Protein AF-A0A0M7D9A9-F1 (afdb_monomer)

Mean predicted aligned error: 10.11 Å

Solvent-accessible surface area (backbone atoms only — not comparable to full-atom values): 5228 Å² total; per-residue (Å²): 86,77,94,74,74,42,78,91,72,64,72,69,58,56,52,51,56,49,52,53,53,41,49,73,73,64,50,55,56,58,59,53,21,50,77,70,71,38,96,53,33,63,66,52,48,72,76,41,41,71,59,54,60,72,48,44,65,60,50,51,51,54,48,50,57,59,44,59,77,76,47,78,88,72,78,74,79,74,73,82,91,75,130

Sequence (83 aa):
MRRAGIRYRRAYQSRHTYACWSLAAGANPNFIAKQMGHTDAQMVYRVYGSWMAENNQDQVLILNQKLSEFAPSMPHAVGSDGY

Organism: Enterobacter cloacae (NCBI:txid550)

Radius of gyration: 19.91 Å; Cα contacts (8 Å, |Δi|>4): 37; chains: 1; bounding box: 50×32×53 Å

Structure (mmCIF, N/CA/C/O backbone):
data_AF-A0A0M7D9A9-F1
#
_entry.id   AF-A0A0M7D9A9-F1
#
loop_
_atom_site.group_PDB
_atom_site.id
_atom_site.type_symbol
_atom_site.label_atom_id
_atom_site.label_alt_id
_atom_site.label_comp_id
_atom_site.label_asym_id
_atom_site.label_entity_id
_atom_site.label_seq_id
_atom_site.pdbx_PDB_ins_code
_atom_site.Cartn_x
_atom_site.Cartn_y
_atom_site.Cartn_z
_atom_site.occupancy
_atom_site.B_iso_or_equiv
_atom_site.auth_seq_id
_atom_site.auth_comp_id
_atom_site.auth_asym_id
_atom_site.auth_atom_id
_atom_site.pdbx_PDB_model_num
ATOM 1 N N . MET A 1 1 ? 7.392 -16.612 -16.741 1.00 64.25 1 MET A N 1
ATOM 2 C CA . MET A 1 1 ? 6.416 -16.179 -17.768 1.00 64.25 1 MET A CA 1
ATOM 3 C C . MET A 1 1 ? 6.245 -17.205 -18.881 1.00 64.25 1 MET A C 1
ATOM 5 O O . MET A 1 1 ? 5.205 -17.841 -18.901 1.00 64.25 1 MET A O 1
ATOM 9 N N . ARG A 1 2 ? 7.253 -17.462 -19.734 1.00 68.06 2 ARG A N 1
ATOM 10 C CA . ARG A 1 2 ? 7.120 -18.393 -20.879 1.00 68.06 2 ARG A CA 1
ATOM 11 C C . ARG A 1 2 ? 6.719 -19.830 -20.511 1.00 68.06 2 ARG A C 1
ATOM 13 O O . ARG A 1 2 ? 5.828 -20.372 -21.143 1.00 68.06 2 ARG A O 1
ATOM 20 N N . ARG A 1 3 ? 7.304 -20.409 -19.453 1.00 82.31 3 ARG A N 1
ATOM 21 C CA . ARG A 1 3 ? 6.940 -21.759 -18.959 1.00 82.31 3 ARG A CA 1
ATOM 22 C C . ARG A 1 3 ? 5.518 -21.852 -18.391 1.00 82.31 3 ARG A C 1
ATOM 24 O O . ARG A 1 3 ? 4.959 -22.933 -18.363 1.00 82.31 3 ARG A O 1
ATOM 31 N N . ALA A 1 4 ? 4.955 -20.728 -17.950 1.00 86.00 4 ALA A N 1
ATOM 32 C CA . ALA A 1 4 ? 3.597 -20.642 -17.413 1.00 86.00 4 ALA A CA 1
ATOM 33 C C . ALA A 1 4 ? 2.577 -20.160 -18.467 1.00 86.00 4 ALA A C 1
ATOM 35 O O . ALA A 1 4 ? 1.448 -19.852 -18.116 1.00 86.00 4 ALA A O 1
ATOM 36 N N . GLY A 1 5 ? 2.978 -20.003 -19.739 1.00 90.69 5 GLY A N 1
ATOM 37 C CA . GLY A 1 5 ? 2.108 -19.483 -20.805 1.00 90.69 5 GLY A CA 1
ATOM 3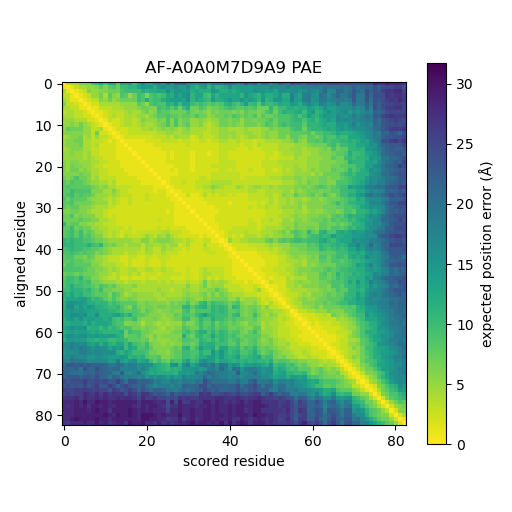8 C C . GLY A 1 5 ? 1.735 -17.997 -20.681 1.00 90.69 5 GLY A C 1
ATOM 39 O O . GLY A 1 5 ? 0.912 -17.498 -21.442 1.00 90.69 5 GLY A O 1
ATOM 40 N N . ILE A 1 6 ? 2.333 -17.255 -19.745 1.00 84.38 6 ILE A N 1
ATOM 41 C CA . ILE A 1 6 ? 1.946 -15.868 -19.451 1.00 84.38 6 ILE A CA 1
ATOM 42 C C . ILE A 1 6 ? 2.662 -14.900 -20.405 1.00 84.38 6 ILE A C 1
ATOM 44 O O . ILE A 1 6 ? 3.891 -14.949 -20.551 1.00 84.38 6 ILE A O 1
ATOM 48 N N . ARG A 1 7 ? 1.899 -13.972 -21.010 1.00 88.81 7 ARG A N 1
ATOM 49 C CA . ARG A 1 7 ? 2.425 -12.876 -21.849 1.00 88.81 7 ARG A CA 1
ATOM 50 C C . ARG A 1 7 ? 3.480 -12.076 -21.088 1.00 88.81 7 ARG A C 1
ATOM 52 O O . ARG A 1 7 ? 3.300 -11.750 -19.917 1.00 88.81 7 ARG A O 1
ATOM 59 N N . TYR A 1 8 ? 4.552 -11.687 -21.775 1.00 85.81 8 TYR A N 1
ATOM 60 C CA . TYR A 1 8 ? 5.562 -10.812 -21.188 1.00 85.81 8 TYR A CA 1
ATOM 61 C C . TYR A 1 8 ? 4.931 -9.510 -20.662 1.00 85.81 8 TYR A C 1
ATOM 63 O O . TYR A 1 8 ? 4.119 -8.859 -21.328 1.00 85.81 8 TYR A O 1
ATOM 71 N N . ARG A 1 9 ? 5.308 -9.144 -19.438 1.00 85.88 9 ARG A N 1
ATOM 72 C CA . ARG A 1 9 ? 4.962 -7.893 -18.761 1.00 85.88 9 ARG A CA 1
ATOM 73 C C . ARG A 1 9 ? 6.272 -7.274 -18.288 1.00 85.88 9 ARG A C 1
ATOM 75 O O . ARG A 1 9 ? 7.174 -7.996 -17.864 1.00 85.88 9 ARG A O 1
ATOM 82 N N . ARG A 1 10 ? 6.378 -5.946 -18.350 1.00 85.19 10 ARG A N 1
ATOM 83 C CA . ARG A 1 10 ? 7.529 -5.231 -17.779 1.00 85.19 10 ARG A CA 1
ATOM 84 C C . ARG A 1 10 ? 7.557 -5.459 -16.265 1.00 85.19 10 ARG A C 1
ATOM 86 O O . ARG A 1 10 ? 6.501 -5.419 -15.639 1.00 85.19 10 ARG A O 1
ATOM 93 N N . ALA A 1 11 ? 8.746 -5.623 -15.685 1.00 80.69 11 ALA A N 1
ATOM 94 C CA . ALA A 1 11 ? 8.922 -5.872 -14.247 1.00 80.69 11 ALA A CA 1
ATOM 95 C C . ALA A 1 11 ? 8.266 -4.800 -13.352 1.00 80.69 11 ALA A C 1
ATOM 97 O O . ALA A 1 11 ? 7.820 -5.093 -12.247 1.00 80.69 11 ALA A O 1
ATOM 98 N N . TYR A 1 12 ? 8.144 -3.568 -13.858 1.00 83.19 12 TYR A N 1
ATOM 99 C CA . TYR A 1 12 ? 7.458 -2.469 -13.179 1.00 83.19 12 TYR A CA 1
ATOM 100 C C . TYR A 1 12 ? 5.969 -2.746 -12.908 1.00 83.19 12 TYR A C 1
ATOM 102 O O . TYR A 1 12 ? 5.439 -2.315 -11.895 1.00 83.19 12 TYR A O 1
ATOM 110 N N . GLN A 1 13 ? 5.292 -3.525 -13.755 1.00 83.00 13 GLN A N 1
ATOM 111 C CA . GLN A 1 13 ? 3.883 -3.865 -13.528 1.00 83.00 13 GLN A CA 1
ATOM 112 C C . GLN A 1 13 ? 3.705 -4.783 -12.315 1.00 83.00 13 GLN A C 1
ATOM 114 O O . GLN A 1 13 ? 2.768 -4.620 -11.541 1.00 83.00 13 GLN A O 1
ATOM 119 N N . SER A 1 14 ? 4.663 -5.682 -12.083 1.00 85.50 14 SER A N 1
ATOM 120 C CA . SER A 1 14 ? 4.682 -6.543 -10.900 1.00 85.50 14 SER A CA 1
ATOM 121 C C . SER A 1 14 ? 4.812 -5.737 -9.603 1.00 85.50 14 SER A C 1
ATOM 123 O O . SER A 1 14 ? 4.234 -6.114 -8.588 1.00 85.50 14 SER A O 1
ATOM 125 N N . ARG A 1 15 ? 5.535 -4.605 -9.637 1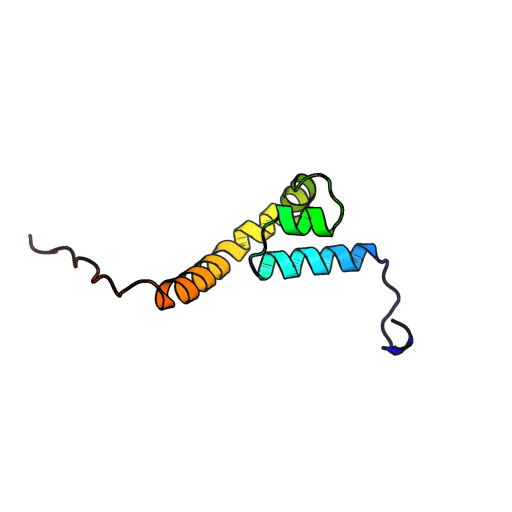.00 89.19 15 ARG A N 1
ATOM 126 C CA . ARG A 1 15 ? 5.653 -3.681 -8.495 1.00 89.19 15 ARG A CA 1
ATOM 127 C C . ARG A 1 15 ? 4.312 -3.065 -8.110 1.00 89.19 15 ARG A C 1
ATOM 129 O O . ARG A 1 15 ? 4.054 -2.906 -6.923 1.00 89.19 15 ARG A O 1
ATOM 136 N N . HIS A 1 16 ? 3.468 -2.749 -9.090 1.00 89.19 16 HIS A N 1
ATOM 137 C CA . HIS A 1 16 ? 2.131 -2.234 -8.809 1.00 89.19 16 HIS A CA 1
ATOM 138 C C . HIS A 1 16 ? 1.248 -3.285 -8.147 1.00 89.19 16 HIS A C 1
ATOM 140 O O . HIS A 1 16 ? 0.653 -3.016 -7.110 1.00 89.19 16 HIS A O 1
ATOM 146 N N . THR A 1 17 ? 1.235 -4.506 -8.689 1.00 90.44 17 THR A N 1
ATOM 147 C CA . THR A 1 17 ? 0.495 -5.620 -8.083 1.00 90.44 17 THR A CA 1
ATOM 148 C C . THR A 1 17 ? 0.942 -5.876 -6.645 1.00 90.44 17 THR A C 1
ATOM 150 O O . THR A 1 17 ? 0.099 -6.013 -5.765 1.00 90.44 17 THR A O 1
ATOM 153 N N . TYR A 1 18 ? 2.256 -5.875 -6.398 1.00 91.44 18 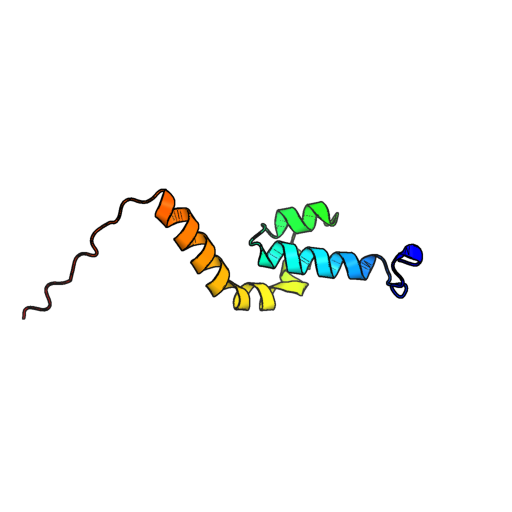TYR A N 1
ATOM 154 C CA . TYR A 1 18 ? 2.809 -6.019 -5.053 1.00 91.44 18 TYR A CA 1
ATOM 155 C C . TYR A 1 18 ? 2.308 -4.921 -4.106 1.00 91.44 18 TYR A C 1
ATOM 157 O O . TYR A 1 18 ? 1.790 -5.235 -3.039 1.00 91.44 18 TYR A O 1
ATOM 165 N N . ALA A 1 19 ? 2.395 -3.649 -4.508 1.00 90.94 19 ALA A N 1
ATOM 166 C CA . ALA A 1 19 ? 1.942 -2.535 -3.679 1.00 90.94 19 ALA A CA 1
ATOM 167 C C . ALA A 1 19 ? 0.446 -2.633 -3.339 1.00 90.94 19 ALA A C 1
ATOM 169 O O . ALA A 1 19 ? 0.095 -2.535 -2.166 1.00 90.94 19 ALA A O 1
ATOM 170 N N . CYS A 1 20 ? -0.418 -2.896 -4.328 1.00 89.25 20 CYS A N 1
ATOM 171 C CA . CYS A 1 20 ? -1.857 -3.057 -4.100 1.00 89.25 20 CYS A CA 1
ATOM 172 C C . CYS A 1 20 ? -2.158 -4.197 -3.119 1.00 89.25 20 CYS A C 1
ATOM 174 O O . CYS A 1 20 ? -2.907 -4.007 -2.168 1.00 89.25 20 CYS A O 1
ATOM 176 N N . TRP A 1 21 ? -1.563 -5.378 -3.318 1.00 90.00 21 TRP A N 1
ATOM 177 C CA . TRP A 1 21 ? -1.811 -6.535 -2.451 1.00 90.00 21 TRP A CA 1
ATOM 178 C C . TRP A 1 21 ? -1.289 -6.326 -1.031 1.00 90.00 21 TRP A C 1
ATOM 180 O O . TRP A 1 21 ? -1.961 -6.690 -0.070 1.00 90.00 21 TRP A O 1
ATOM 190 N N . SER A 1 22 ? -0.112 -5.715 -0.877 1.00 90.50 22 SER A N 1
ATOM 191 C CA . SER A 1 22 ? 0.425 -5.392 0.445 1.00 90.50 22 SER A CA 1
ATOM 192 C C . SER A 1 22 ? -0.443 -4.368 1.178 1.00 90.50 22 SER A C 1
ATOM 194 O O . SER A 1 22 ? -0.695 -4.541 2.368 1.00 90.50 22 SER A O 1
ATOM 196 N N . LEU A 1 23 ? -0.938 -3.339 0.485 1.00 87.75 23 LEU A N 1
ATOM 197 C CA . LEU A 1 23 ? -1.856 -2.363 1.077 1.00 87.75 23 LEU A CA 1
ATOM 198 C C . LEU A 1 23 ? -3.206 -3.003 1.442 1.00 87.75 23 LEU A C 1
ATOM 200 O O . LEU A 1 23 ? -3.730 -2.720 2.514 1.00 87.75 23 LEU A O 1
ATOM 204 N N . ALA A 1 24 ? -3.728 -3.917 0.616 1.00 84.31 24 ALA A N 1
ATOM 205 C CA . ALA A 1 24 ? -4.943 -4.684 0.921 1.00 84.31 24 ALA A CA 1
ATOM 206 C C . ALA A 1 24 ? -4.814 -5.504 2.199 1.00 84.31 24 ALA A C 1
ATOM 208 O O . ALA A 1 24 ? -5.725 -5.540 3.020 1.00 84.31 24 ALA A O 1
ATOM 209 N N . ALA A 1 25 ? -3.646 -6.109 2.397 1.00 85.12 25 ALA A N 1
ATOM 210 C CA . ALA A 1 25 ? -3.325 -6.855 3.603 1.00 85.12 25 ALA A CA 1
ATOM 211 C C . ALA A 1 25 ? -3.074 -5.962 4.838 1.00 85.12 25 ALA A C 1
ATOM 213 O O . ALA A 1 25 ? -2.789 -6.486 5.913 1.00 85.12 25 ALA A O 1
ATOM 214 N N . GLY A 1 26 ? -3.149 -4.631 4.704 1.00 84.56 26 GLY A N 1
ATOM 215 C CA . GLY A 1 26 ? -2.929 -3.684 5.799 1.00 84.56 26 GLY A CA 1
ATOM 216 C C . GLY A 1 26 ? -1.458 -3.405 6.108 1.00 84.56 26 GLY A C 1
ATOM 217 O O . GLY A 1 26 ? -1.125 -2.977 7.213 1.00 84.56 26 GLY A O 1
ATOM 218 N N . ALA A 1 27 ? -0.543 -3.668 5.170 1.00 86.81 27 ALA A N 1
ATOM 219 C CA . ALA A 1 27 ? 0.874 -3.405 5.389 1.00 86.81 27 ALA A CA 1
ATOM 220 C C . ALA A 1 27 ? 1.181 -1.898 5.397 1.00 86.81 27 ALA A C 1
ATOM 222 O O . ALA A 1 27 ? 0.629 -1.113 4.628 1.00 86.81 27 ALA A O 1
ATOM 223 N N . ASN A 1 28 ? 2.132 -1.499 6.244 1.00 88.38 28 ASN A N 1
ATOM 224 C CA . ASN A 1 28 ? 2.542 -0.104 6.385 1.00 88.38 28 ASN A CA 1
ATOM 225 C C . ASN A 1 28 ? 3.132 0.446 5.061 1.00 88.38 28 ASN A C 1
ATOM 227 O O . ASN A 1 28 ? 4.101 -0.128 4.551 1.00 88.38 28 ASN A O 1
ATOM 231 N N . PRO A 1 29 ? 2.644 1.586 4.532 1.00 89.31 29 PRO A N 1
ATOM 232 C CA . PRO A 1 29 ? 3.165 2.195 3.305 1.00 89.31 29 PRO A CA 1
ATOM 233 C C . PRO A 1 29 ? 4.679 2.458 3.307 1.00 89.31 29 PRO A C 1
ATOM 235 O O . PRO A 1 29 ? 5.322 2.306 2.270 1.00 89.31 29 PRO A O 1
ATOM 238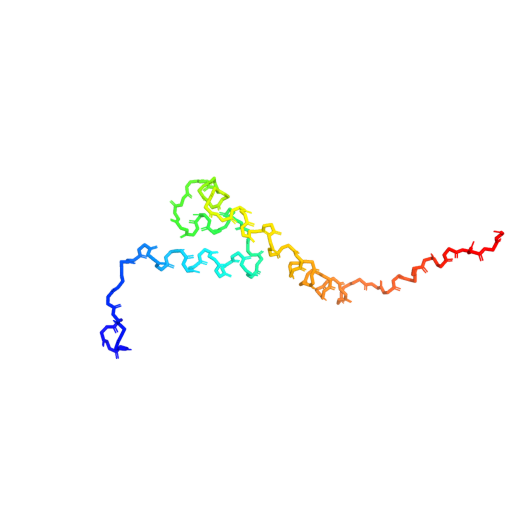 N N . ASN A 1 30 ? 5.279 2.779 4.459 1.00 90.81 30 ASN A N 1
ATOM 239 C CA . ASN A 1 30 ? 6.732 2.955 4.592 1.00 90.81 30 ASN A CA 1
ATOM 240 C C . ASN A 1 30 ? 7.494 1.641 4.392 1.00 90.81 30 ASN A C 1
ATOM 242 O O . ASN A 1 30 ? 8.551 1.617 3.761 1.00 90.81 30 ASN A O 1
ATOM 246 N N . PHE A 1 31 ? 6.944 0.534 4.893 1.00 90.00 31 PHE A N 1
ATOM 247 C CA . PHE A 1 31 ? 7.518 -0.792 4.687 1.00 90.00 31 PHE A CA 1
ATOM 248 C C . PHE A 1 31 ? 7.452 -1.194 3.207 1.00 90.00 31 PHE A C 1
ATOM 250 O O . PHE A 1 31 ? 8.450 -1.638 2.636 1.00 90.00 31 PHE A O 1
ATOM 257 N N . ILE A 1 32 ? 6.308 -0.960 2.559 1.00 91.62 32 ILE A N 1
ATOM 258 C CA . ILE A 1 32 ? 6.116 -1.230 1.128 1.00 91.62 32 ILE A CA 1
ATOM 259 C C . ILE A 1 32 ? 7.085 -0.390 0.287 1.00 91.62 32 ILE A C 1
ATOM 261 O O . ILE A 1 32 ? 7.759 -0.922 -0.597 1.00 91.62 32 ILE A O 1
ATOM 265 N N . ALA A 1 33 ? 7.206 0.904 0.592 1.00 92.56 33 ALA A N 1
ATOM 266 C CA . ALA A 1 33 ? 8.120 1.820 -0.079 1.00 92.56 33 ALA A CA 1
ATOM 267 C C . ALA A 1 33 ? 9.579 1.353 0.019 1.00 92.56 33 ALA A C 1
ATOM 269 O O . ALA A 1 33 ? 10.258 1.246 -1.005 1.00 92.56 33 ALA A O 1
ATOM 270 N N . LYS A 1 34 ? 10.029 0.974 1.222 1.00 92.94 34 LYS A N 1
ATOM 271 C CA . LYS A 1 34 ? 11.374 0.431 1.448 1.00 92.94 34 LYS A CA 1
ATOM 272 C C . LYS A 1 34 ? 11.616 -0.849 0.645 1.00 92.94 34 LYS A C 1
ATOM 274 O O . LYS A 1 34 ? 12.660 -0.976 0.010 1.00 92.94 34 LYS A O 1
ATOM 279 N N . GLN A 1 35 ? 10.646 -1.767 0.595 1.00 91.56 35 GLN A N 1
ATOM 280 C CA . GLN A 1 35 ? 10.758 -3.000 -0.197 1.00 91.56 35 GLN A CA 1
ATOM 281 C C . GLN A 1 35 ? 10.810 -2.730 -1.710 1.00 91.56 35 GLN A C 1
ATOM 283 O O . GLN A 1 35 ? 11.446 -3.464 -2.467 1.00 91.56 35 GLN A O 1
ATOM 288 N N . MET A 1 36 ? 10.174 -1.650 -2.163 1.00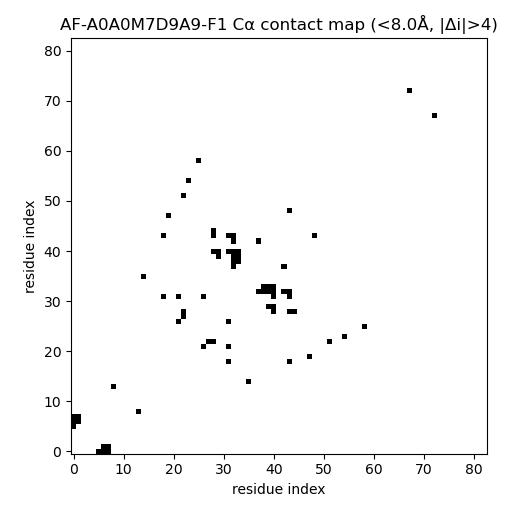 91.44 36 MET A N 1
ATOM 289 C CA . MET A 1 36 ? 10.254 -1.164 -3.540 1.00 91.44 36 MET A CA 1
ATOM 290 C C . MET A 1 36 ? 11.517 -0.322 -3.798 1.00 91.44 36 MET A C 1
ATOM 292 O O . MET A 1 36 ? 11.741 0.121 -4.924 1.00 91.44 36 MET A O 1
ATOM 296 N N . GLY A 1 37 ? 12.386 -0.122 -2.808 1.00 90.62 37 GLY A N 1
ATOM 297 C CA . GLY A 1 37 ? 13.599 0.684 -2.949 1.00 90.62 37 GLY A CA 1
ATOM 298 C C . GLY A 1 37 ? 13.320 2.176 -3.127 1.00 90.62 37 GLY A C 1
ATOM 299 O O . GLY A 1 37 ? 14.123 2.875 -3.737 1.00 90.62 37 GLY A O 1
ATOM 300 N N . HIS A 1 38 ? 12.171 2.659 -2.653 1.00 90.12 38 HIS A N 1
ATOM 301 C CA . HIS A 1 38 ? 11.922 4.090 -2.523 1.00 90.12 38 HIS A CA 1
ATOM 302 C C . HIS A 1 38 ? 12.551 4.605 -1.225 1.00 90.12 38 HIS A C 1
ATOM 304 O O . HIS A 1 38 ? 12.583 3.900 -0.215 1.00 90.12 38 HIS A O 1
ATOM 310 N N . THR A 1 39 ? 13.029 5.846 -1.254 1.00 88.19 39 THR A N 1
ATOM 311 C CA . THR A 1 39 ? 13.594 6.546 -0.093 1.00 88.19 39 THR A CA 1
ATOM 312 C C . THR A 1 39 ? 12.520 6.950 0.915 1.00 88.19 39 THR A C 1
ATOM 314 O O . THR A 1 39 ? 12.792 7.004 2.110 1.00 88.19 39 THR A O 1
ATOM 317 N N . ASP A 1 40 ? 11.302 7.208 0.435 1.00 88.12 40 ASP A N 1
ATOM 318 C CA . ASP A 1 40 ? 10.149 7.603 1.236 1.00 88.12 40 ASP A CA 1
ATOM 319 C C . ASP A 1 40 ? 8.844 6.964 0.723 1.00 88.12 40 ASP A C 1
ATOM 321 O O . ASP A 1 40 ? 8.785 6.344 -0.345 1.00 88.12 40 ASP A O 1
ATOM 325 N N . ALA A 1 41 ? 7.773 7.125 1.502 1.00 90.00 41 ALA A N 1
ATOM 326 C CA . ALA A 1 41 ? 6.442 6.635 1.161 1.00 90.00 41 ALA A CA 1
ATOM 327 C C . ALA A 1 41 ? 5.618 7.601 0.289 1.00 90.00 41 ALA A C 1
ATOM 329 O O . ALA A 1 41 ? 4.482 7.269 -0.050 1.00 90.00 41 ALA A O 1
ATOM 330 N N . GLN A 1 42 ? 6.151 8.764 -0.113 1.00 91.38 42 GLN A N 1
ATOM 331 C CA . GLN A 1 42 ? 5.389 9.786 -0.847 1.00 91.38 42 GLN A CA 1
ATOM 332 C C . GLN A 1 42 ? 4.827 9.229 -2.151 1.00 91.38 42 GLN A C 1
ATOM 334 O O . GLN A 1 42 ? 3.668 9.463 -2.487 1.00 91.38 42 GLN A O 1
ATOM 339 N N . MET A 1 43 ? 5.615 8.419 -2.865 1.00 91.25 43 MET A N 1
ATOM 340 C CA . MET A 1 43 ? 5.150 7.757 -4.085 1.00 91.25 43 MET A CA 1
ATOM 341 C C . MET A 1 43 ? 3.960 6.827 -3.803 1.00 91.25 43 MET A C 1
ATOM 343 O O . MET A 1 43 ? 2.986 6.849 -4.553 1.00 91.25 43 MET A O 1
ATOM 347 N N . VAL A 1 44 ? 4.005 6.052 -2.714 1.00 89.06 44 VAL A N 1
A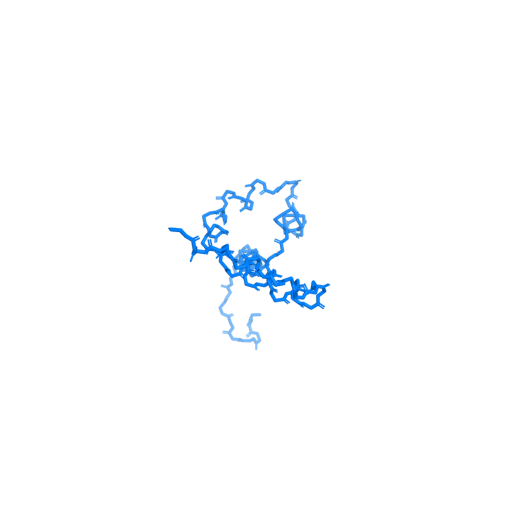TOM 348 C CA . VAL A 1 44 ? 2.944 5.099 -2.349 1.00 89.06 44 VAL A CA 1
ATOM 349 C C . VAL A 1 44 ? 1.660 5.844 -1.981 1.00 89.06 44 VAL A C 1
ATOM 351 O O . VAL A 1 44 ? 0.598 5.500 -2.491 1.00 89.06 44 VAL A O 1
ATOM 354 N N . TYR A 1 45 ? 1.756 6.909 -1.181 1.00 88.94 45 TYR A N 1
ATOM 355 C CA . TYR A 1 45 ? 0.605 7.754 -0.850 1.00 88.94 45 TYR A CA 1
ATOM 356 C C . TYR A 1 45 ? 0.034 8.471 -2.073 1.00 88.94 45 TYR A C 1
ATOM 358 O O . TYR A 1 45 ? -1.178 8.517 -2.245 1.00 88.94 45 TYR A O 1
ATOM 366 N N . ARG A 1 46 ? 0.886 8.977 -2.968 1.00 89.94 46 ARG A N 1
ATOM 367 C CA . ARG A 1 46 ? 0.434 9.661 -4.184 1.00 89.94 46 ARG A CA 1
ATOM 368 C C . ARG A 1 46 ? -0.289 8.727 -5.153 1.00 89.94 46 ARG A C 1
ATOM 370 O O . ARG A 1 46 ? -1.256 9.140 -5.776 1.00 89.94 46 ARG A O 1
ATOM 377 N N . VAL A 1 47 ? 0.203 7.499 -5.322 1.00 87.06 47 VAL A N 1
ATOM 378 C CA . VAL A 1 47 ? -0.336 6.553 -6.315 1.00 87.06 47 VAL A CA 1
ATOM 379 C C . VAL A 1 47 ? -1.519 5.755 -5.766 1.00 87.06 47 VAL A C 1
ATOM 381 O O . VAL A 1 47 ? -2.433 5.451 -6.526 1.00 87.06 47 VAL A O 1
ATOM 384 N N . TYR A 1 48 ? -1.525 5.433 -4.470 1.00 88.12 48 TYR A N 1
ATOM 385 C CA . TYR A 1 48 ? -2.525 4.541 -3.868 1.00 88.12 48 TYR A CA 1
ATOM 386 C C . TYR A 1 48 ? -3.348 5.181 -2.746 1.00 88.12 48 TYR A C 1
ATOM 388 O O . TYR A 1 48 ? -4.142 4.490 -2.116 1.00 88.12 48 TYR A O 1
ATOM 396 N N . GLY A 1 49 ? -3.179 6.477 -2.472 1.00 84.88 49 GLY A N 1
ATOM 397 C CA . GLY A 1 49 ? -3.872 7.179 -1.386 1.00 84.88 49 GLY A CA 1
ATOM 398 C C . GLY A 1 49 ? -5.393 7.096 -1.458 1.00 84.88 49 GLY A C 1
ATOM 399 O O . GLY A 1 49 ? -6.026 6.814 -0.446 1.00 84.88 49 GLY A O 1
ATOM 400 N N . SER A 1 50 ? -5.972 7.272 -2.649 1.00 83.12 50 SER A N 1
ATOM 401 C CA . SER A 1 50 ? -7.421 7.144 -2.856 1.00 83.12 50 SER A CA 1
ATOM 402 C C . SER A 1 50 ? -7.919 5.738 -2.522 1.00 83.12 50 SER A C 1
ATOM 404 O O . SER A 1 50 ? -8.872 5.576 -1.770 1.00 83.12 50 SER A O 1
ATOM 406 N N . TRP A 1 51 ? -7.208 4.721 -3.002 1.00 81.00 51 TRP A N 1
ATOM 407 C CA . TRP A 1 51 ? -7.560 3.325 -2.773 1.00 81.00 51 TRP A CA 1
ATOM 408 C C . TRP A 1 51 ? -7.406 2.906 -1.301 1.00 81.00 51 TRP A C 1
ATOM 410 O O . TRP A 1 51 ? -8.225 2.162 -0.772 1.00 81.00 51 TRP A O 1
ATOM 420 N N . MET A 1 52 ? -6.395 3.431 -0.597 1.00 79.81 52 MET A N 1
ATOM 421 C CA . MET A 1 52 ? -6.242 3.211 0.847 1.00 79.81 52 MET A CA 1
ATOM 422 C C . MET A 1 52 ? -7.445 3.731 1.648 1.00 79.81 52 MET A C 1
ATOM 424 O O . MET A 1 52 ? -7.823 3.105 2.635 1.00 79.81 52 MET A O 1
ATOM 428 N N . ALA A 1 53 ? -8.049 4.849 1.230 1.00 77.56 53 ALA A N 1
ATOM 429 C CA . ALA A 1 53 ? -9.230 5.402 1.890 1.00 77.56 53 ALA A CA 1
ATOM 430 C C . ALA A 1 53 ? -10.476 4.526 1.677 1.00 77.56 53 ALA A C 1
ATOM 432 O O . ALA A 1 53 ? -11.243 4.312 2.613 1.00 77.56 53 ALA A O 1
ATOM 433 N N . GLU A 1 54 ? -10.645 3.974 0.474 1.00 75.56 54 GLU A N 1
ATOM 434 C CA . GLU A 1 54 ? -11.733 3.042 0.144 1.00 75.56 54 GLU A CA 1
ATOM 435 C C . GLU A 1 54 ? -11.619 1.729 0.935 1.00 75.56 54 GLU A C 1
ATOM 437 O O . GLU A 1 54 ? -12.619 1.185 1.395 1.00 75.56 54 GLU A O 1
ATOM 442 N N . ASN A 1 55 ? -10.394 1.257 1.175 1.00 74.06 55 ASN A N 1
ATOM 443 C CA . ASN A 1 55 ? -10.132 -0.004 1.870 1.00 74.06 55 ASN A CA 1
ATOM 444 C C . ASN A 1 55 ? -10.156 0.114 3.411 1.00 74.06 55 ASN A C 1
ATOM 446 O O . ASN A 1 55 ? -9.824 -0.838 4.119 1.00 74.06 55 ASN A O 1
ATOM 450 N N . ASN A 1 56 ? -10.513 1.284 3.952 1.00 76.06 56 ASN A N 1
ATOM 451 C CA . ASN A 1 56 ? -10.451 1.563 5.388 1.00 76.06 56 ASN A CA 1
ATOM 452 C C . ASN A 1 56 ? -11.446 0.710 6.200 1.00 76.06 56 ASN A C 1
ATOM 454 O O . ASN A 1 56 ? -11.132 0.275 7.305 1.00 76.06 56 ASN A O 1
ATOM 458 N N . GLN A 1 57 ? -12.625 0.413 5.642 1.00 75.44 57 GLN A N 1
ATOM 459 C CA . GLN A 1 57 ? -13.627 -0.444 6.291 1.00 75.44 57 GLN A CA 1
ATOM 460 C C . GLN A 1 57 ? -13.116 -1.874 6.511 1.00 75.44 57 GLN A C 1
ATOM 462 O O . GLN A 1 57 ? -13.264 -2.414 7.607 1.00 75.44 57 GLN A O 1
ATOM 467 N N . ASP A 1 58 ? -12.435 -2.451 5.522 1.00 75.75 58 ASP A N 1
ATOM 468 C CA . ASP A 1 58 ? -11.850 -3.791 5.636 1.00 75.75 58 ASP A CA 1
ATOM 469 C C . ASP A 1 58 ? -10.730 -3.831 6.681 1.00 75.75 58 ASP A C 1
ATOM 471 O O . ASP A 1 58 ? -10.613 -4.790 7.445 1.00 75.75 58 ASP A O 1
ATOM 475 N N . GLN A 1 59 ? -9.939 -2.758 6.784 1.00 75.00 59 GLN A N 1
ATOM 476 C CA . GLN A 1 59 ? -8.920 -2.634 7.828 1.00 75.00 59 GLN A CA 1
ATOM 477 C C . GLN A 1 59 ? -9.540 -2.572 9.228 1.00 75.00 59 GLN A C 1
ATOM 479 O O . GLN A 1 59 ? -9.037 -3.223 10.143 1.00 75.00 59 GLN A O 1
ATOM 484 N N . VAL A 1 60 ? -10.658 -1.858 9.398 1.00 80.69 60 VAL A N 1
ATOM 485 C CA . VAL A 1 60 ? -11.405 -1.837 10.667 1.00 80.69 60 VAL A CA 1
ATOM 486 C C . VAL A 1 60 ? -11.911 -3.233 11.030 1.00 80.69 60 VAL A C 1
ATOM 488 O O . VAL A 1 60 ? -11.793 -3.636 12.184 1.00 80.69 60 VAL A O 1
ATOM 491 N N . LEU A 1 61 ? -12.411 -4.008 10.064 1.00 81.50 61 LEU A N 1
ATOM 492 C CA . LEU A 1 61 ? -12.844 -5.389 10.305 1.00 81.50 61 LEU A CA 1
ATOM 493 C C . LEU A 1 61 ? -11.681 -6.287 10.746 1.00 81.50 61 LEU A C 1
ATOM 495 O O . LEU A 1 61 ? -11.814 -7.015 11.729 1.00 81.50 61 LEU A O 1
ATOM 499 N N . ILE A 1 62 ? -10.528 -6.192 10.076 1.00 80.12 62 ILE A N 1
ATOM 500 C CA . ILE A 1 62 ? -9.314 -6.937 10.446 1.00 80.12 62 ILE A CA 1
ATOM 501 C C . ILE A 1 62 ? -8.860 -6.567 11.863 1.00 80.12 62 ILE A C 1
ATOM 503 O O . ILE A 1 62 ? -8.478 -7.445 12.642 1.00 80.12 62 ILE A O 1
ATOM 507 N N . LEU A 1 63 ? -8.890 -5.278 12.209 1.00 79.50 63 LEU A N 1
ATOM 508 C CA . LEU A 1 63 ? -8.535 -4.801 13.544 1.00 79.50 63 LEU A CA 1
ATOM 509 C C . LEU A 1 63 ? -9.519 -5.307 14.595 1.00 79.50 63 LEU A C 1
ATOM 511 O O . LEU A 1 63 ? -9.078 -5.840 15.604 1.00 79.50 63 LEU A O 1
ATOM 515 N N . ASN A 1 64 ? -10.823 -5.210 14.349 1.00 82.31 64 ASN A N 1
ATOM 516 C CA . ASN A 1 64 ? -11.845 -5.701 15.272 1.00 82.31 64 ASN A CA 1
ATOM 517 C C . ASN A 1 64 ? -11.713 -7.207 15.505 1.00 82.31 64 ASN A C 1
ATOM 519 O O . ASN A 1 64 ? -11.771 -7.651 16.648 1.00 82.31 64 ASN A O 1
ATOM 523 N N . GLN A 1 65 ? -11.459 -7.984 14.448 1.00 83.38 65 GLN A N 1
ATOM 524 C CA . GLN A 1 65 ? -11.209 -9.416 14.568 1.00 83.38 65 GLN A CA 1
ATOM 525 C C . GLN A 1 65 ? -9.980 -9.693 15.444 1.00 83.38 65 GLN A C 1
ATOM 527 O O . GLN A 1 65 ? -10.084 -10.433 16.419 1.00 83.38 65 GLN A O 1
ATOM 532 N N . LYS A 1 66 ? -8.833 -9.065 15.148 1.00 81.12 66 LYS A N 1
ATOM 533 C CA . LYS A 1 66 ? -7.599 -9.256 15.929 1.00 81.12 66 LYS A CA 1
ATOM 534 C C . LYS A 1 66 ? -7.739 -8.786 17.373 1.00 81.12 66 LYS A C 1
ATOM 536 O O . LYS A 1 66 ? -7.260 -9.452 18.276 1.00 81.12 66 LYS A O 1
ATOM 541 N N . LEU A 1 67 ? -8.373 -7.640 17.602 1.00 79.94 67 LEU A N 1
ATOM 542 C CA . LEU A 1 67 ? -8.530 -7.076 18.939 1.00 79.94 67 LEU A CA 1
ATOM 543 C C . LEU A 1 67 ? -9.538 -7.865 19.772 1.00 79.94 67 LEU A C 1
ATOM 545 O O . LEU A 1 67 ? -9.326 -7.983 20.970 1.00 79.94 67 LEU A O 1
ATOM 549 N N . SER A 1 68 ? -10.574 -8.456 19.167 1.00 78.31 68 SER A N 1
ATOM 550 C CA . SER A 1 68 ? -11.537 -9.304 19.888 1.00 78.31 68 SER A CA 1
ATOM 551 C C . SER A 1 68 ? -10.904 -10.541 20.537 1.00 78.31 68 SER A C 1
ATOM 553 O O . SER A 1 68 ? -11.423 -11.041 21.528 1.00 78.31 68 SER A O 1
ATOM 555 N N . GLU A 1 69 ? -9.758 -10.999 20.024 1.00 77.50 69 GLU A N 1
ATOM 556 C CA . GLU A 1 69 ? -8.987 -12.100 20.610 1.00 77.50 69 GLU A CA 1
ATOM 557 C C . GLU A 1 69 ? -8.284 -11.696 21.919 1.00 77.50 69 GLU A C 1
ATOM 559 O O . GLU A 1 69 ? -8.108 -12.523 22.811 1.00 77.50 69 GLU A O 1
ATOM 564 N N . PHE A 1 70 ? -7.905 -10.420 22.061 1.00 76.94 70 PHE A N 1
ATOM 565 C CA . PHE A 1 70 ? -7.109 -9.922 23.192 1.00 76.94 70 PHE A CA 1
ATOM 566 C C . PHE A 1 70 ? -7.882 -9.000 24.142 1.00 76.94 70 PHE A C 1
ATOM 568 O O . PHE A 1 70 ? -7.460 -8.796 25.280 1.00 76.94 70 PHE A O 1
ATOM 575 N N . ALA A 1 71 ? -8.988 -8.412 23.689 1.00 72.38 71 ALA A N 1
ATOM 576 C CA . ALA A 1 71 ? -9.785 -7.476 24.461 1.00 72.38 71 ALA A CA 1
ATOM 577 C C . ALA A 1 71 ? -10.948 -8.215 25.146 1.00 72.38 71 ALA A C 1
ATOM 579 O O . ALA A 1 71 ? -11.772 -8.822 24.458 1.00 72.38 71 ALA A O 1
ATOM 580 N N . PRO A 1 72 ? -11.067 -8.162 26.486 1.00 74.06 72 PRO A N 1
ATOM 581 C CA . PRO A 1 72 ? -12.236 -8.702 27.165 1.00 74.06 72 PRO A CA 1
ATOM 582 C C . PRO A 1 72 ? -13.492 -7.956 26.703 1.00 74.06 72 PRO A C 1
ATOM 584 O O . PRO A 1 72 ? -13.456 -6.746 26.472 1.00 74.06 72 PRO A O 1
ATOM 587 N N . SER A 1 73 ? -14.609 -8.680 26.588 1.00 69.62 73 SER A N 1
ATOM 588 C CA . SER A 1 73 ? -15.906 -8.096 26.242 1.00 69.62 73 SER A CA 1
ATOM 589 C C . SER A 1 73 ? -16.308 -7.071 27.303 1.00 69.62 73 SER A C 1
ATOM 591 O O . SER A 1 73 ? -16.847 -7.430 28.350 1.00 69.62 73 SER A O 1
ATOM 593 N N . MET A 1 74 ? -16.049 -5.792 27.032 1.00 67.50 74 MET A N 1
ATOM 594 C CA . MET A 1 74 ? -16.575 -4.689 27.825 1.00 67.50 74 MET A CA 1
ATOM 595 C C . MET A 1 74 ? -18.076 -4.593 27.540 1.00 67.50 74 MET A C 1
ATOM 597 O O . MET A 1 74 ? -18.448 -4.362 26.385 1.00 67.50 74 MET A O 1
ATOM 601 N N . PRO A 1 75 ? -18.959 -4.784 28.537 1.00 70.94 75 PRO A N 1
ATOM 602 C CA . PRO A 1 75 ? -20.364 -4.477 28.341 1.00 70.94 75 PRO A CA 1
ATOM 603 C C . PRO A 1 75 ? -20.451 -3.001 27.952 1.00 70.94 75 PRO A C 1
ATOM 605 O O . PRO A 1 75 ? -19.966 -2.129 28.675 1.00 70.94 75 PRO A O 1
ATOM 608 N N . HIS A 1 76 ? -21.029 -2.725 26.781 1.00 66.31 76 HIS A N 1
ATOM 609 C CA . HIS A 1 76 ? -21.404 -1.362 26.439 1.00 66.31 76 HIS A CA 1
ATOM 610 C C . HIS A 1 76 ? -22.323 -0.894 27.566 1.00 66.31 76 HIS A C 1
ATOM 612 O O . HIS A 1 76 ? -23.304 -1.579 27.864 1.00 66.31 76 HIS A O 1
ATOM 618 N N . ALA A 1 77 ? -21.968 0.204 28.239 1.00 60.09 77 ALA A N 1
ATOM 619 C CA . ALA A 1 77 ? -22.859 0.835 29.196 1.00 60.09 77 ALA A CA 1
ATOM 620 C C . ALA A 1 77 ? -24.122 1.192 28.416 1.00 60.09 77 ALA A C 1
ATOM 622 O O . ALA A 1 77 ? -24.124 2.135 27.627 1.00 60.09 77 ALA A O 1
ATOM 623 N N . VAL A 1 78 ? -25.146 0.349 28.549 1.00 58.97 78 VAL A N 1
ATOM 624 C CA . VAL A 1 78 ? -26.462 0.591 27.984 1.00 58.97 78 VAL A CA 1
ATOM 625 C C . VAL A 1 78 ? -26.900 1.872 28.664 1.00 58.97 78 VAL A C 1
ATOM 627 O O . VAL A 1 78 ? -27.131 1.883 29.875 1.00 58.97 78 VAL A O 1
ATOM 630 N N . GLY A 1 79 ? -26.850 2.973 27.914 1.00 55.03 79 GLY A N 1
ATOM 631 C CA . GLY A 1 79 ? -27.346 4.25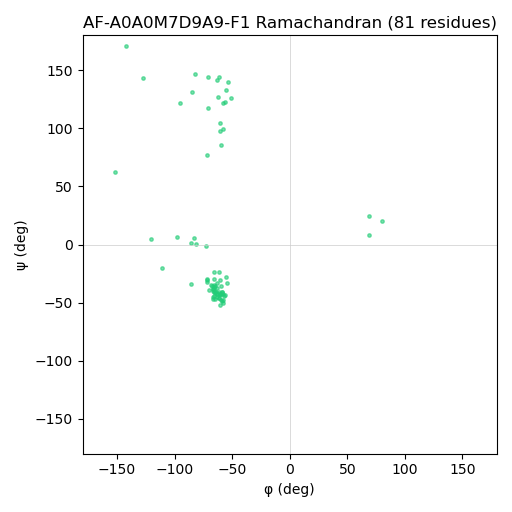0 28.379 1.00 55.03 79 GLY A CA 1
ATOM 632 C C . GLY A 1 79 ? -28.753 4.006 28.891 1.00 55.03 79 GLY A C 1
ATOM 633 O O . GLY A 1 79 ? -29.573 3.380 28.221 1.00 55.03 79 GLY A O 1
ATOM 634 N N . SER A 1 80 ? -28.980 4.410 30.128 1.00 56.69 80 SER A N 1
ATOM 635 C CA . SER A 1 80 ? -30.296 4.506 30.722 1.00 56.69 80 SER A CA 1
ATOM 636 C C . SER A 1 80 ? -31.129 5.485 29.892 1.00 56.69 80 SER A C 1
ATOM 638 O O . SER A 1 80 ? -31.183 6.672 30.211 1.00 56.69 80 SER A O 1
ATOM 640 N N . ASP A 1 81 ? -31.758 4.997 28.827 1.00 54.94 81 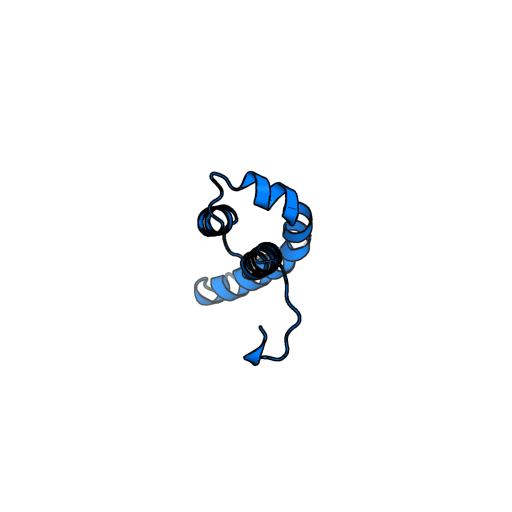ASP A N 1
ATOM 641 C CA . ASP A 1 81 ? -32.876 5.661 28.160 1.00 54.94 81 ASP A CA 1
ATOM 642 C C . ASP A 1 81 ? -34.086 5.528 29.090 1.00 54.94 81 ASP A C 1
ATOM 644 O O . ASP A 1 81 ? -34.931 4.641 28.975 1.00 54.94 81 ASP A O 1
ATOM 648 N N . GLY A 1 82 ? -34.072 6.365 30.119 1.00 57.25 82 GLY A N 1
ATOM 649 C CA . GLY A 1 82 ? -35.043 6.391 31.196 1.00 57.25 82 GLY A CA 1
ATOM 650 C C . GLY A 1 82 ? -35.153 7.794 31.763 1.00 57.25 82 GLY A C 1
ATOM 651 O O . GLY A 1 82 ? -34.815 8.002 32.926 1.00 57.25 82 GLY A O 1
ATOM 652 N N . TYR A 1 83 ? -35.590 8.738 30.927 1.00 44.34 83 TYR A N 1
ATOM 653 C CA . TYR A 1 83 ? -36.414 9.881 31.324 1.00 44.34 83 TYR A CA 1
ATOM 654 C C . TYR A 1 83 ? -37.184 10.429 30.122 1.00 44.34 83 TYR A C 1
ATOM 656 O O . TYR A 1 83 ? -36.566 10.542 29.040 1.00 44.34 83 TYR A O 1
#

Secondary structure (DSSP, 8-state):
-GGGTPPP--HHHHHHHHHHHHHHTT--HHHHHHHTT-SSSHHHHHHHHHHHHHTHHHHHHHHHHHHHHHS--PPP-------

pLDDT: mean 81.23, std 10.47, range [44.34, 92.94]

Nearest PDB structures (foldseek):
  4xvk-assembly1_A  TM=6.119E-01  e=2.012E+00  Homo sapiens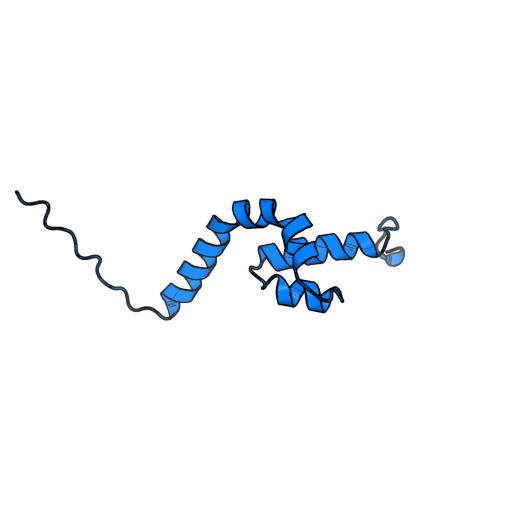

InterPro domains:
  IPR002104 Integrase, catalytic domain [PS51898] (1-62)
  IPR011010 DNA breaking-rejoining enzyme, catalytic core [SSF56349] (2-58)
  IPR013762 Integrase-like, catalytic domain superfamily [G3DSA:1.10.443.10] (1-65)

Foldseek 3Di:
DVVVVDDDDPVVVVLVVQLVVCLLVVHDLQVSCVVVVHPGSPVSCVVCVVVSVVSVVVVVVVVCVVVVVVDPDDPDPPPPPDD